Protein AF-0000000080179742 (afdb_homodimer)

Foldseek 3Di:
DQQDPVQKDWDAQVVFADDDPADWDKDAFKKFWAAPVGTGIDGNVPRTLIGNDPVVSQVCCCVRPVRTDIDTDGMTTHHDDD/DQQDPVQKDWDAQVVFADDDPADWDKDAFKKFWAAPVGTGIDGNVPRTLIGNDPVVSQVCCCVRPVRTDIDTDGMTTHHDDD

Solvent-accessible surface area (backbone atoms only — not comparable to full-atom values): 9172 Å² total; per-residue (Å²): 131,86,82,56,74,88,40,52,46,75,42,55,47,81,76,23,59,52,88,58,71,43,47,24,39,30,43,56,53,25,23,28,38,26,46,96,84,54,23,37,40,22,43,73,81,74,40,67,46,57,26,72,46,60,69,61,30,47,55,48,32,54,70,74,38,63,89,43,46,74,42,79,40,69,52,38,47,40,74,56,78,130,129,86,83,56,74,90,41,52,46,77,42,55,49,82,74,23,59,53,87,57,69,43,46,25,40,30,42,56,52,26,22,28,39,26,44,93,85,55,22,35,43,22,42,74,80,74,40,69,45,57,27,71,45,61,68,62,30,47,54,48,32,55,71,76,37,63,90,42,46,75,43,78,41,68,53,37,47,42,75,58,78,132

Nearest PDB structures (foldseek):
  8bsv-assembly1_A  TM=2.384E-01  e=4.965E+00  Aspergillus nidulans FGSC A4
  8rdb-assembly1_A  TM=2.314E-01  e=4.965E+00  Aspergillus nidulans FGSC A4
  8bba-assembly1_A  TM=2.382E-01  e=5.584E+00  Aspergillus nidulans FGSC A4
  8p47-assembly1_A  TM=2.303E-01  e=7.945E+00  Aspergillus nidulans FGSC A4
  8bsv-assembly1_A  TM=2.385E-01  e=4.965E+00  Aspergillus nidulans FGSC A4

Sequence (164 aa):
MSFRADQVTRY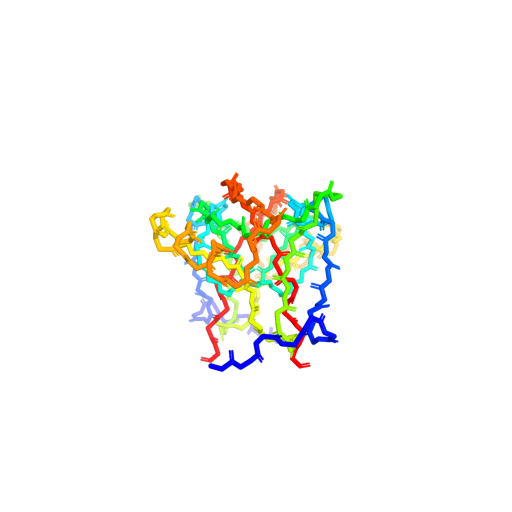KIDDLVKPKNGLFQIYIDHYWVVDNENNVLKYLDRTWQCNSNKELARRFQEKVYPEYSIKKIPIIYAEWKNMSFRADQVTRYKIDDLVKPKNGLFQIYIDHYWVVDNENNVLKYLDRTWQCNSNKELARRFQEKVYPEYSIKKIPIIYAEWKN

pLDDT: mean 93.51, std 10.11, range [47.97, 98.88]

Structure (mmCIF, N/CA/C/O backbone):
data_AF-0000000080179742-model_v1
#
loop_
_entity.id
_entity.type
_entity.pdbx_description
1 polymer 'Uncharacterized protein'
#
loop_
_atom_site.group_PDB
_atom_site.id
_atom_site.type_symbol
_atom_site.label_atom_id
_atom_site.label_alt_id
_atom_site.label_comp_id
_atom_site.label_asym_id
_atom_site.label_entity_id
_atom_site.label_seq_id
_atom_site.pdbx_PDB_ins_code
_atom_site.Cartn_x
_atom_site.Cartn_y
_atom_site.Cartn_z
_atom_site.occupancy
_atom_site.B_iso_or_equiv
_atom_site.auth_seq_id
_atom_site.auth_comp_id
_atom_site.auth_asym_id
_atom_site.auth_atom_id
_atom_site.pdbx_PDB_model_num
ATOM 1 N N . MET A 1 1 ? 8.078 31.375 2.482 1 48.19 1 MET A N 1
ATOM 2 C CA . MET A 1 1 ? 6.922 31.156 1.623 1 48.19 1 MET A CA 1
ATOM 3 C C . MET A 1 1 ? 5.625 31.203 2.428 1 48.19 1 MET A C 1
ATOM 5 O O . MET A 1 1 ? 5.543 30.641 3.52 1 48.19 1 MET A O 1
ATOM 9 N N . SER A 1 2 ? 4.773 32.188 2.199 1 55.41 2 SER A N 1
ATOM 10 C CA . SER A 1 2 ? 3.545 32.406 2.957 1 55.41 2 SER A CA 1
ATOM 11 C C . SER A 1 2 ? 2.602 31.203 2.828 1 55.41 2 SER A C 1
ATOM 13 O O . SER A 1 2 ? 2.248 30.812 1.717 1 55.41 2 SER A O 1
ATOM 15 N N . PHE A 1 3 ? 2.588 30.25 3.764 1 62.88 3 PHE A N 1
ATOM 16 C CA . PHE A 1 3 ? 1.639 29.141 3.842 1 62.88 3 PHE A CA 1
ATOM 17 C C . PHE A 1 3 ? 0.214 29.641 3.627 1 62.88 3 PHE A C 1
ATOM 19 O O . PHE A 1 3 ? -0.227 30.578 4.289 1 62.88 3 PHE A O 1
ATOM 26 N N . ARG A 1 4 ? -0.302 29.328 2.463 1 71.19 4 ARG A N 1
ATOM 27 C CA . ARG A 1 4 ? -1.692 29.688 2.191 1 71.19 4 ARG A CA 1
ATOM 28 C C . ARG A 1 4 ? -2.635 28.562 2.605 1 71.19 4 ARG A C 1
ATOM 30 O O . ARG A 1 4 ? -2.604 27.469 2.027 1 71.19 4 ARG A O 1
ATOM 37 N N . ALA A 1 5 ? -3.342 28.812 3.617 1 72 5 ALA A N 1
ATOM 38 C CA . ALA A 1 5 ? -4.266 27.844 4.191 1 72 5 ALA A CA 1
ATOM 39 C C . ALA A 1 5 ? -5.238 27.312 3.139 1 72 5 ALA A C 1
ATOM 41 O O . ALA A 1 5 ? -5.746 26.203 3.252 1 72 5 ALA A O 1
ATOM 42 N N . ASP A 1 6 ? -5.438 28.188 2.117 1 81.19 6 ASP A N 1
ATOM 43 C CA . ASP A 1 6 ? -6.449 27.812 1.133 1 81.19 6 ASP A CA 1
ATOM 44 C C . ASP A 1 6 ? -5.914 26.766 0.172 1 81.19 6 ASP A C 1
ATOM 46 O O . ASP A 1 6 ? -6.664 26.203 -0.633 1 81.19 6 ASP A O 1
ATOM 50 N N . GLN A 1 7 ? -4.691 26.422 0.366 1 90.62 7 GLN A N 1
ATOM 51 C CA . GLN A 1 7 ? -4.086 25.453 -0.542 1 90.62 7 GLN A CA 1
ATOM 52 C C . GLN A 1 7 ? -3.844 24.125 0.157 1 90.62 7 GLN A C 1
ATOM 54 O O . GLN A 1 7 ? -3.074 23.297 -0.33 1 90.62 7 GLN A O 1
ATOM 59 N N . VAL A 1 8 ? -4.562 23.969 1.304 1 93.69 8 VAL A N 1
ATOM 60 C CA . VAL A 1 8 ? -4.391 22.75 2.076 1 93.69 8 VAL A CA 1
ATOM 61 C C . VAL A 1 8 ? -5.648 21.875 1.961 1 93.69 8 VAL A C 1
ATOM 63 O O . VAL A 1 8 ? -6.762 22.359 2.17 1 93.69 8 VAL A O 1
ATOM 66 N N . THR A 1 9 ? -5.488 20.656 1.519 1 95.31 9 THR A N 1
ATOM 67 C CA . THR A 1 9 ? -6.559 19.672 1.542 1 95.31 9 THR A CA 1
ATOM 68 C C . THR A 1 9 ? -6.465 18.797 2.791 1 95.31 9 THR A C 1
ATOM 70 O O . THR A 1 9 ? -5.363 18.484 3.252 1 95.31 9 THR A O 1
ATOM 73 N N . ARG A 1 10 ? -7.594 18.375 3.287 1 96.12 10 ARG A N 1
ATOM 74 C CA . ARG A 1 10 ? -7.672 17.609 4.523 1 96.12 10 ARG A CA 1
ATOM 75 C C . ARG A 1 10 ? -8.234 16.219 4.27 1 96.12 10 ARG A C 1
ATOM 77 O O . ARG A 1 10 ? -9.172 16.062 3.488 1 96.12 10 ARG A O 1
ATOM 84 N N . TYR A 1 11 ? -7.66 15.234 4.926 1 96.94 11 TYR A N 1
ATOM 85 C CA . TYR A 1 11 ? -8.102 13.844 4.809 1 96.94 11 TYR A CA 1
ATOM 86 C C . TYR A 1 11 ? -8.289 13.219 6.184 1 96.94 11 TYR A C 1
ATOM 88 O O . TYR A 1 11 ? -7.422 13.328 7.051 1 96.94 11 TYR A O 1
ATOM 96 N N . LYS A 1 12 ? -9.359 12.578 6.383 1 97.56 12 LYS A N 1
ATOM 97 C CA . LYS A 1 12 ? -9.57 11.844 7.625 1 97.56 12 LYS A CA 1
ATOM 98 C C . LYS A 1 12 ? -8.578 10.695 7.762 1 97.56 12 LYS A C 1
ATOM 100 O O . LYS A 1 12 ? -8.414 9.898 6.84 1 97.56 12 LYS A O 1
ATOM 105 N N . ILE A 1 13 ? -7.98 10.625 8.914 1 97.75 13 ILE A N 1
ATOM 106 C CA . ILE A 1 13 ? -7 9.578 9.164 1 97.75 13 ILE A CA 1
ATOM 107 C C . ILE A 1 13 ? -7.648 8.203 8.953 1 97.75 13 ILE A C 1
ATOM 109 O O . ILE A 1 13 ? -7.059 7.32 8.328 1 97.75 13 ILE A O 1
ATOM 113 N N . ASP A 1 14 ? -8.867 8.031 9.383 1 96.25 14 ASP A N 1
ATOM 114 C CA . ASP A 1 14 ? -9.547 6.746 9.336 1 96.25 14 ASP A CA 1
ATOM 115 C C . ASP A 1 14 ? -9.688 6.246 7.898 1 96.25 14 ASP A C 1
ATOM 117 O O . ASP A 1 14 ? -9.727 5.039 7.656 1 96.25 14 ASP A O 1
ATOM 121 N N . ASP A 1 15 ? -9.703 7.164 6.918 1 95.5 15 ASP A N 1
ATOM 122 C CA . ASP A 1 15 ? -9.867 6.805 5.512 1 95.5 15 ASP A CA 1
ATOM 123 C C . ASP A 1 15 ? -8.531 6.363 4.902 1 95.5 15 ASP A C 1
ATOM 125 O O . ASP A 1 15 ? -8.508 5.738 3.842 1 95.5 15 ASP A O 1
ATOM 129 N N . LEU A 1 16 ? -7.418 6.637 5.621 1 97.31 16 LEU A N 1
ATOM 130 C CA . LEU A 1 16 ? -6.109 6.477 5 1 97.31 16 LEU A CA 1
ATOM 131 C C . LEU A 1 16 ? -5.352 5.309 5.621 1 97.31 16 LEU A C 1
ATOM 133 O O . LEU A 1 16 ? -4.297 4.91 5.125 1 97.31 16 LEU A O 1
ATOM 137 N N . VAL A 1 17 ? -5.906 4.699 6.676 1 97.12 17 VAL A N 1
ATOM 138 C CA . VAL A 1 17 ? -5.137 3.678 7.375 1 97.12 17 VAL A CA 1
ATOM 139 C C . VAL A 1 17 ? -5.633 2.289 6.977 1 97.12 17 VAL A C 1
ATOM 141 O O . VAL A 1 17 ? -5.184 1.281 7.527 1 97.12 17 VAL A O 1
ATOM 144 N N . LYS A 1 18 ? -6.477 2.23 6.008 1 94.25 18 LYS A N 1
ATOM 145 C CA . LYS A 1 18 ? -6.996 0.959 5.508 1 94.25 18 LYS A CA 1
ATOM 146 C C . LYS A 1 18 ? -6.531 0.702 4.078 1 94.25 18 LYS A C 1
ATOM 148 O O . LYS A 1 18 ? -6.777 1.516 3.186 1 94.25 18 LYS A O 1
ATOM 153 N N . PRO A 1 19 ? -5.898 -0.417 3.949 1 94.69 19 PRO A N 1
ATOM 154 C CA . PRO A 1 19 ? -5.477 -0.714 2.578 1 94.69 19 PRO A CA 1
ATOM 155 C C . PRO A 1 19 ? -6.648 -1.038 1.656 1 94.69 19 PRO A C 1
ATOM 157 O O . PRO A 1 19 ? -7.68 -1.539 2.115 1 94.69 19 PRO A O 1
ATOM 160 N N . LYS A 1 20 ? -6.539 -0.654 0.393 1 95.44 20 LYS A N 1
ATOM 161 C CA . LYS A 1 20 ? -7.441 -1.017 -0.695 1 95.44 20 LYS A CA 1
ATOM 162 C C . LYS A 1 20 ? -6.664 -1.42 -1.944 1 95.44 20 LYS A C 1
ATOM 164 O O . LYS A 1 20 ? -5.461 -1.167 -2.041 1 95.44 20 LYS A O 1
ATOM 169 N N . ASN A 1 21 ? -7.438 -2.07 -2.793 1 96.75 21 ASN A N 1
ATOM 170 C CA . ASN A 1 21 ? -6.824 -2.346 -4.09 1 96.75 21 ASN A CA 1
ATOM 171 C C . ASN A 1 21 ? -6.453 -1.058 -4.816 1 96.75 21 ASN A C 1
ATOM 173 O O . ASN A 1 21 ? -7.234 -0.105 -4.84 1 96.75 21 ASN A O 1
ATOM 177 N N . GLY A 1 22 ? -5.25 -1.042 -5.277 1 95.88 22 GLY A N 1
ATOM 178 C CA . GLY A 1 22 ? -4.867 0.118 -6.066 1 95.88 22 GLY A CA 1
ATOM 179 C C . GLY A 1 22 ? -3.441 0.568 -5.816 1 95.88 22 GLY A C 1
ATOM 180 O O . GLY A 1 22 ? -2.672 -0.132 -5.156 1 95.88 22 GLY A O 1
ATOM 181 N N . LEU A 1 23 ? -3.072 1.672 -6.477 1 96.31 23 LEU A N 1
ATOM 182 C CA . LEU A 1 23 ? -1.734 2.246 -6.383 1 96.31 23 LEU A CA 1
ATOM 183 C C . LEU A 1 23 ? -1.664 3.279 -5.266 1 96.31 23 LEU A C 1
ATOM 185 O O . LEU A 1 23 ? -2.424 4.25 -5.262 1 96.31 23 LEU A O 1
ATOM 189 N N . PHE A 1 24 ? -0.688 3.021 -4.332 1 96.75 24 PHE A N 1
ATOM 190 C CA . PHE A 1 24 ? -0.603 3.881 -3.156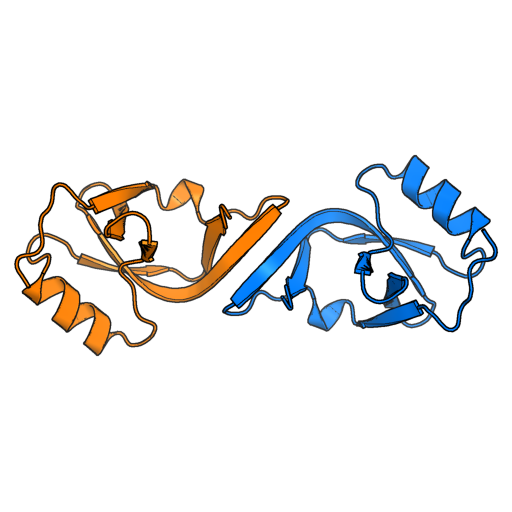 1 96.75 24 PHE A CA 1
ATOM 191 C C . PHE A 1 24 ? 0.846 4.238 -2.852 1 96.75 24 PHE A C 1
ATOM 193 O O . PHE A 1 24 ? 1.741 3.402 -2.994 1 96.75 24 PHE A O 1
ATOM 200 N N . GLN A 1 25 ? 1.042 5.457 -2.451 1 97 25 GLN A N 1
ATOM 201 C CA . GLN A 1 25 ? 2.229 5.824 -1.687 1 97 25 GLN A CA 1
ATOM 202 C C . GLN A 1 25 ? 2.057 5.484 -0.208 1 97 25 GLN A C 1
ATOM 204 O O . GLN A 1 25 ? 1.129 5.973 0.441 1 97 25 GLN A O 1
ATOM 209 N N . ILE A 1 26 ? 2.875 4.668 0.279 1 97.75 26 ILE A N 1
ATOM 210 C CA . ILE A 1 26 ? 2.77 4.23 1.666 1 97.75 26 ILE A CA 1
ATOM 211 C C . ILE A 1 26 ? 3.775 4.996 2.525 1 97.75 26 ILE A C 1
ATOM 213 O O . ILE A 1 26 ? 4.941 5.137 2.15 1 97.75 26 ILE A O 1
ATOM 217 N N . TYR A 1 27 ? 3.344 5.504 3.631 1 98.25 27 TYR A N 1
ATOM 218 C CA . TYR A 1 27 ? 4.152 6.137 4.664 1 98.25 27 TYR A CA 1
ATOM 219 C C . TYR A 1 27 ? 4.125 5.324 5.953 1 98.25 27 TYR A C 1
ATOM 221 O O . TYR A 1 27 ? 3.064 5.125 6.547 1 98.25 27 TYR A O 1
ATOM 229 N N . ILE A 1 28 ? 5.254 4.855 6.352 1 98.31 28 ILE A N 1
ATOM 230 C CA . ILE A 1 28 ? 5.363 4.074 7.578 1 98.31 28 ILE A CA 1
ATOM 231 C C . ILE A 1 28 ? 6.008 4.918 8.672 1 98.31 28 ILE A C 1
ATOM 233 O O . ILE A 1 28 ? 7.055 5.535 8.453 1 98.31 28 ILE A O 1
ATOM 237 N N . ASP A 1 29 ? 5.359 5.016 9.773 1 98.44 29 ASP A N 1
ATOM 238 C CA . ASP A 1 29 ? 5.883 5.625 10.992 1 98.44 29 ASP A CA 1
ATOM 239 C C . ASP A 1 29 ? 6.316 7.066 10.742 1 98.44 29 ASP A C 1
ATOM 241 O O . ASP A 1 29 ? 7.406 7.473 11.148 1 98.44 29 ASP A O 1
ATOM 245 N N . HIS A 1 30 ? 5.465 7.785 10.078 1 98.81 30 HIS A N 1
ATOM 246 C CA . HIS A 1 30 ? 5.691 9.219 9.898 1 98.81 30 HIS A CA 1
ATOM 247 C C . HIS A 1 30 ? 4.941 10.031 10.938 1 98.81 30 HIS A C 1
ATOM 249 O O . HIS A 1 30 ? 3.943 9.57 11.5 1 98.81 30 HIS A O 1
ATOM 255 N N . TYR A 1 31 ? 5.461 11.172 11.164 1 98.88 31 TYR A N 1
ATOM 256 C CA . TYR A 1 31 ? 4.816 12.195 11.984 1 98.88 31 TYR A CA 1
ATOM 257 C C . TYR A 1 31 ? 4.074 13.203 11.117 1 98.88 31 TYR A C 1
ATOM 259 O O . TYR A 1 31 ? 4.68 13.875 10.273 1 98.88 31 TYR A O 1
ATOM 267 N N . TRP A 1 32 ? 2.793 13.227 11.352 1 98.81 32 TRP A N 1
ATOM 268 C CA . TRP A 1 32 ? 1.901 14.008 10.5 1 98.81 32 TRP A CA 1
ATOM 269 C C . TRP A 1 32 ? 1.414 15.258 11.219 1 98.81 32 TRP A C 1
ATOM 271 O O . TRP A 1 32 ? 1.115 15.219 12.414 1 98.81 32 TRP A O 1
ATOM 281 N N . VAL A 1 33 ? 1.393 16.359 10.508 1 98.38 33 VAL A N 1
ATOM 282 C CA . VAL A 1 33 ? 0.611 17.484 11.016 1 98.38 33 VAL A CA 1
ATOM 283 C C . VAL A 1 33 ? -0.875 17.125 11 1 98.38 33 VAL A C 1
ATOM 285 O O . VAL A 1 33 ? -1.412 16.734 9.961 1 98.38 33 VAL A O 1
ATOM 288 N N . VAL A 1 34 ? -1.548 17.234 12.141 1 98.44 34 VAL A N 1
ATOM 289 C CA . VAL A 1 34 ? -2.955 16.875 12.297 1 98.44 34 VAL A CA 1
ATOM 290 C C . VAL A 1 34 ? -3.74 18.078 12.805 1 98.44 34 VAL A C 1
ATOM 292 O O . VAL A 1 34 ? -3.316 18.75 13.75 1 98.44 34 VAL A O 1
ATOM 295 N N . ASP A 1 35 ? -4.91 18.328 12.172 1 97.5 35 ASP A N 1
ATOM 296 C CA . ASP A 1 35 ? -5.707 19.469 12.617 1 97.5 35 ASP A CA 1
ATOM 297 C C . ASP A 1 35 ? -6.59 19.094 13.805 1 97.5 35 ASP A C 1
ATOM 299 O O . ASP A 1 35 ? -6.504 17.969 14.32 1 97.5 35 ASP A O 1
ATOM 303 N N . ASN A 1 36 ? -7.43 20 14.227 1 96.25 36 ASN A N 1
ATOM 304 C CA . ASN A 1 36 ? -8.227 19.828 15.438 1 96.25 36 ASN A CA 1
ATOM 305 C C . ASN A 1 36 ? -9.328 18.781 15.25 1 96.25 36 ASN A C 1
ATOM 307 O O . ASN A 1 36 ? -9.906 18.297 16.219 1 96.25 36 ASN A O 1
ATOM 311 N N . GLU A 1 37 ? -9.641 18.406 14.016 1 96.31 37 GLU A N 1
ATOM 312 C CA . GLU A 1 37 ? -10.664 17.406 13.711 1 96.31 37 GLU A CA 1
ATOM 313 C C . GLU A 1 37 ? -10.039 16.047 13.391 1 96.31 37 GLU A C 1
ATOM 315 O O . GLU A 1 37 ? -10.719 15.141 12.914 1 96.31 37 GLU A O 1
ATOM 320 N N . ASN A 1 38 ? -8.734 15.906 13.594 1 96.81 38 ASN A N 1
ATOM 321 C CA . ASN A 1 38 ? -7.996 14.664 13.391 1 96.81 38 ASN A CA 1
ATOM 322 C C . ASN A 1 38 ? -7.828 14.336 11.914 1 96.81 38 ASN A C 1
ATOM 324 O O . ASN A 1 38 ? -7.902 13.172 11.516 1 96.81 38 ASN A O 1
ATOM 328 N N . ASN A 1 39 ? -7.633 15.344 11.086 1 98.06 39 ASN A N 1
ATOM 329 C CA . ASN A 1 39 ? -7.277 15.195 9.68 1 98.06 39 ASN A CA 1
ATOM 330 C C . ASN A 1 39 ? -5.785 15.398 9.453 1 98.06 39 ASN A C 1
ATOM 332 O O . ASN A 1 39 ? -5.16 16.234 10.117 1 98.06 39 ASN A O 1
ATOM 336 N N . VAL A 1 40 ? -5.32 14.664 8.461 1 98.31 40 VAL A N 1
ATOM 337 C CA . VAL A 1 40 ? -3.982 14.977 7.973 1 98.31 40 VAL A CA 1
ATOM 338 C C . VAL A 1 40 ? -4.078 15.938 6.785 1 98.31 40 VAL A C 1
ATOM 340 O O . VAL A 1 40 ? -5.152 16.094 6.191 1 98.31 40 VAL A O 1
ATOM 343 N N . LEU A 1 41 ? -2.92 16.578 6.465 1 96.88 41 LEU A N 1
ATOM 344 C CA . LEU A 1 41 ? -2.947 17.688 5.535 1 96.88 41 LEU A CA 1
ATOM 345 C C . LEU A 1 41 ? -2.098 17.406 4.305 1 96.88 41 LEU A C 1
ATOM 347 O O . LEU A 1 41 ? -1.035 16.781 4.41 1 96.88 41 LEU A O 1
ATOM 351 N N . LYS A 1 42 ? -2.574 17.828 3.145 1 96.06 42 LYS A N 1
ATOM 352 C CA . LYS A 1 42 ? -1.839 17.844 1.883 1 96.06 42 LYS A CA 1
ATOM 353 C C . LYS A 1 42 ? -1.798 19.25 1.298 1 96.06 42 LYS A C 1
ATOM 355 O O . LYS A 1 42 ? -2.838 19.891 1.136 1 96.06 42 LYS A O 1
ATOM 360 N N . TYR A 1 43 ? -0.564 19.734 1.115 1 94.25 43 TYR A N 1
ATOM 361 C CA . TYR A 1 43 ? -0.393 21.078 0.579 1 94.25 43 TYR A CA 1
ATOM 362 C C . TYR A 1 43 ? -0.352 21.047 -0.944 1 94.25 43 TYR A C 1
ATOM 364 O O . TYR A 1 43 ? 0.362 20.234 -1.541 1 94.25 43 TYR A O 1
ATOM 372 N N . LEU A 1 44 ? -1.136 21.875 -1.633 1 89.88 44 LEU A N 1
ATOM 373 C CA . LEU A 1 44 ? -1.234 22.047 -3.08 1 89.88 44 LEU A CA 1
ATOM 374 C C . LEU A 1 44 ? -1.591 20.719 -3.756 1 89.88 44 LEU A C 1
ATOM 376 O O . LEU A 1 44 ? -1.241 20.5 -4.918 1 89.88 44 LEU A O 1
ATOM 380 N N . ASP A 1 45 ? -2.109 19.75 -3.021 1 84.94 45 ASP A N 1
ATOM 381 C CA . ASP A 1 45 ? -2.516 18.438 -3.492 1 84.94 45 ASP A CA 1
ATOM 382 C C . ASP A 1 45 ? -1.314 17.641 -3.994 1 84.94 45 ASP A C 1
ATOM 384 O O . ASP A 1 45 ? -1.444 16.812 -4.906 1 84.94 45 ASP A O 1
ATOM 388 N N . ARG A 1 46 ? -0.165 17.984 -3.398 1 87.81 46 ARG A N 1
ATOM 389 C CA . ARG A 1 46 ? 1.051 17.344 -3.891 1 87.81 46 ARG A CA 1
ATOM 390 C C . ARG A 1 46 ? 1.918 16.859 -2.736 1 87.81 46 ARG A C 1
ATOM 392 O O . ARG A 1 46 ? 2.521 15.781 -2.82 1 87.81 46 ARG A O 1
ATOM 399 N N . THR A 1 47 ? 1.806 17.672 -1.706 1 93.69 47 THR A N 1
ATOM 400 C CA . THR A 1 47 ? 2.795 17.391 -0.674 1 93.69 47 THR A CA 1
ATOM 401 C C . THR A 1 47 ? 2.115 17.062 0.651 1 93.69 47 THR A C 1
ATOM 403 O O . THR A 1 47 ? 1.497 17.922 1.271 1 93.69 47 THR A O 1
ATOM 406 N N . TRP A 1 48 ? 2.244 15.828 1.008 1 96.56 48 TRP A N 1
ATOM 407 C CA . TRP A 1 48 ? 1.793 15.453 2.344 1 96.56 48 TRP A CA 1
ATOM 408 C C . TRP A 1 48 ? 2.611 16.156 3.416 1 96.56 48 TRP A C 1
ATOM 410 O O . TRP A 1 48 ? 3.834 16.266 3.303 1 96.56 48 TRP A O 1
ATOM 420 N N . GLN A 1 49 ? 1.936 16.641 4.453 1 97.06 49 GLN A N 1
ATOM 421 C CA . GLN A 1 49 ? 2.6 17.359 5.531 1 97.06 49 GLN A CA 1
ATOM 422 C C . GLN A 1 49 ? 3.029 16.422 6.648 1 97.06 49 GLN A C 1
ATOM 424 O O . GLN A 1 49 ? 2.342 16.297 7.664 1 97.06 49 GLN A O 1
ATOM 429 N N . CYS A 1 50 ? 4.117 15.766 6.449 1 98.44 50 CYS A N 1
ATOM 430 C CA . CYS A 1 50 ? 4.652 14.781 7.387 1 98.44 50 CYS A CA 1
ATOM 431 C C . CYS A 1 50 ? 6.16 14.641 7.223 1 98.44 50 CYS A C 1
ATOM 433 O O . CYS A 1 50 ? 6.746 15.195 6.293 1 98.44 50 CYS A O 1
ATOM 435 N N . ASN A 1 51 ? 6.793 14.031 8.211 1 98.44 51 ASN A N 1
ATOM 436 C CA . ASN A 1 51 ? 8.211 13.688 8.219 1 98.44 51 ASN A CA 1
ATOM 437 C C . ASN A 1 51 ? 8.492 12.453 9.07 1 98.44 51 ASN A C 1
ATOM 439 O O . ASN A 1 51 ? 7.801 12.211 10.062 1 98.44 51 ASN A O 1
ATOM 443 N N . SER A 1 52 ? 9.484 11.734 8.617 1 98.06 52 SER A N 1
ATOM 444 C CA . SER A 1 52 ? 9.852 10.578 9.422 1 98.06 52 SER A CA 1
ATOM 445 C C . SER A 1 52 ? 10.602 10.992 10.68 1 98.06 52 SER A C 1
ATOM 447 O O . SER A 1 52 ? 10.688 10.227 11.641 1 98.06 52 SER A O 1
ATOM 449 N N . ASN A 1 53 ? 11.141 12.195 10.648 1 98.44 53 ASN A N 1
ATOM 450 C CA . ASN A 1 53 ? 11.844 12.758 11.797 1 98.44 53 ASN A CA 1
ATOM 451 C C . ASN A 1 53 ? 10.914 13.602 12.672 1 98.44 53 ASN A C 1
ATOM 453 O O . ASN A 1 53 ? 10.398 14.625 12.219 1 98.44 53 ASN A O 1
ATOM 457 N N . LYS A 1 54 ? 10.789 13.234 13.898 1 98.56 54 LYS A N 1
ATOM 458 C CA . LYS A 1 54 ? 9.844 13.883 14.812 1 98.56 54 LYS A CA 1
ATOM 459 C C . LYS A 1 54 ? 10.18 15.367 14.977 1 98.56 54 LYS A C 1
ATOM 461 O O . LYS A 1 54 ? 9.281 16.219 14.922 1 98.56 54 LYS A O 1
ATOM 466 N N . GLU A 1 55 ? 11.43 15.625 15.18 1 98.5 55 GLU A N 1
ATOM 467 C CA . GLU A 1 55 ? 11.836 17 15.461 1 98.5 55 GLU A CA 1
ATOM 468 C C . GLU A 1 55 ? 11.609 17.906 14.25 1 98.5 55 GLU A C 1
ATOM 470 O O . GLU A 1 55 ? 11.141 19.031 14.398 1 98.5 55 GLU A O 1
ATOM 475 N N . LEU A 1 56 ? 11.875 17.344 13.086 1 98.56 56 LEU A N 1
ATOM 476 C CA . LEU A 1 56 ? 11.641 18.109 11.875 1 98.56 56 LEU A CA 1
ATOM 477 C C . LEU A 1 56 ? 10.148 18.359 11.664 1 98.56 56 LEU A C 1
ATOM 479 O O . LEU A 1 56 ? 9.742 19.453 11.305 1 98.56 56 LEU A O 1
ATOM 483 N N . ALA A 1 57 ? 9.375 17.328 11.953 1 98.69 57 ALA A N 1
ATOM 484 C CA . ALA A 1 57 ? 7.93 17.5 11.844 1 98.69 57 ALA A CA 1
ATOM 485 C C . ALA A 1 57 ? 7.418 18.547 12.828 1 98.69 57 ALA A C 1
ATOM 487 O O . ALA A 1 57 ? 6.605 19.391 12.461 1 98.69 57 ALA A O 1
ATOM 488 N N . ARG A 1 58 ? 7.906 18.484 14.016 1 98.44 58 ARG A N 1
ATOM 489 C CA . ARG A 1 58 ? 7.473 19.391 15.062 1 98.44 58 ARG A CA 1
ATOM 490 C C . ARG A 1 58 ? 7.824 20.844 14.719 1 98.44 58 ARG A C 1
ATOM 492 O O . ARG A 1 58 ? 6.98 21.734 14.828 1 98.44 58 ARG A O 1
ATOM 499 N N . ARG A 1 59 ? 9.023 21.094 14.344 1 98.38 59 ARG A N 1
ATOM 500 C CA . ARG A 1 59 ? 9.453 22.453 14 1 98.38 59 ARG A CA 1
ATOM 501 C C . ARG A 1 59 ? 8.633 23.016 12.844 1 98.38 59 ARG A C 1
ATOM 503 O O . ARG A 1 59 ? 8.242 24.188 12.867 1 98.38 59 ARG A O 1
ATOM 510 N N . PHE A 1 60 ? 8.469 22.172 11.867 1 97.56 60 PHE A N 1
ATOM 511 C CA . PHE A 1 60 ? 7.664 22.562 10.719 1 97.56 60 PHE A CA 1
ATOM 512 C C . PHE A 1 60 ? 6.242 22.922 11.148 1 97.56 60 PHE A C 1
ATOM 514 O O . PHE A 1 60 ? 5.73 23.984 10.805 1 97.56 60 PHE A O 1
ATOM 521 N N . GLN A 1 61 ? 5.609 22 11.914 1 97.5 61 GLN A N 1
ATOM 522 C CA . GLN A 1 61 ? 4.254 22.219 12.406 1 97.5 61 GLN A CA 1
ATOM 523 C C . GLN A 1 61 ? 4.156 23.516 13.195 1 97.5 61 GLN A C 1
ATOM 525 O O . GLN A 1 61 ? 3.254 24.328 12.961 1 97.5 61 GLN A O 1
ATOM 530 N N . GLU A 1 62 ? 5.082 23.828 14.086 1 97.56 62 GLU A N 1
ATOM 531 C CA . GLU A 1 62 ? 5.051 25.016 14.922 1 97.56 62 GLU A CA 1
ATOM 532 C C . GLU A 1 62 ? 5.164 26.281 14.078 1 97.56 62 GLU A C 1
ATOM 534 O O . GLU A 1 62 ? 4.523 27.297 14.375 1 97.56 62 GLU A O 1
ATOM 539 N N . LYS A 1 63 ? 5.91 26.156 13.047 1 96 63 LYS A N 1
ATOM 540 C CA . LYS A 1 63 ? 6.172 27.312 12.203 1 96 63 LYS A CA 1
ATOM 541 C C . LYS A 1 63 ? 5.016 27.562 11.234 1 96 63 LYS A C 1
ATOM 543 O O . LYS A 1 63 ? 4.609 28.703 11.023 1 96 63 LYS A O 1
ATOM 548 N N . VAL A 1 64 ? 4.508 26.531 10.703 1 94.75 64 VAL A N 1
ATOM 549 C CA . VAL A 1 64 ? 3.592 26.672 9.578 1 94.75 64 VAL A CA 1
ATOM 550 C C . VAL A 1 64 ? 2.15 26.531 10.062 1 94.75 64 VAL A C 1
ATOM 552 O O . VAL A 1 64 ? 1.253 27.219 9.578 1 94.75 64 VAL A O 1
ATOM 555 N N . TYR A 1 65 ? 1.934 25.578 11.055 1 95 65 TYR A N 1
ATOM 556 C CA . TYR A 1 65 ? 0.609 25.281 11.586 1 95 65 TYR A CA 1
ATOM 557 C C . TYR A 1 65 ? 0.606 25.344 13.109 1 95 65 TYR A C 1
ATOM 5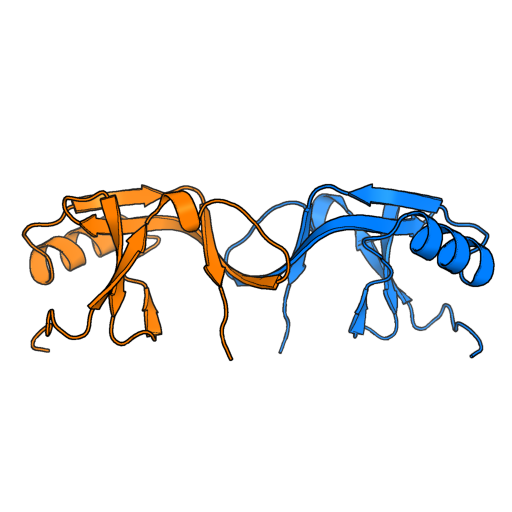59 O O . TYR A 1 65 ? 0.295 24.359 13.773 1 95 65 TYR A O 1
ATOM 567 N N . PRO A 1 66 ? 0.776 26.516 13.609 1 95.31 66 PRO A N 1
ATOM 568 C CA . PRO A 1 66 ? 0.965 26.609 15.062 1 95.31 66 PRO A CA 1
ATOM 569 C C . PRO A 1 66 ? -0.252 26.141 15.852 1 95.31 66 PRO A C 1
ATOM 571 O O . PRO A 1 66 ? -0.124 25.734 17 1 95.31 66 PRO A O 1
ATOM 574 N N . GLU A 1 67 ? -1.424 26.062 15.273 1 95.12 67 GLU A N 1
ATOM 575 C CA . GLU A 1 67 ? -2.646 25.688 15.977 1 95.12 67 GLU A CA 1
ATOM 576 C C . GLU A 1 67 ? -2.887 24.188 15.898 1 95.12 67 GLU A C 1
ATOM 578 O O . GLU A 1 67 ? -3.818 23.656 16.516 1 95.12 67 GLU A O 1
ATOM 583 N N . TYR A 1 68 ? -2.047 23.531 15.156 1 96.94 68 TYR A N 1
ATOM 584 C CA . TYR A 1 68 ? -2.23 22.094 14.953 1 96.94 68 TYR A CA 1
ATOM 585 C C . TYR A 1 68 ? -1.209 21.297 15.758 1 96.94 68 TYR A C 1
ATOM 587 O O . TYR A 1 68 ? -0.428 21.875 16.531 1 96.94 68 TYR A O 1
ATOM 595 N N . SER A 1 69 ? -1.292 19.969 15.68 1 98.06 69 SER A N 1
ATOM 596 C CA . SER A 1 69 ? -0.397 19.078 16.422 1 98.06 69 SER A CA 1
ATOM 597 C C . SER A 1 69 ? 0.291 18.094 15.484 1 98.06 69 SER A C 1
ATOM 599 O O . SER A 1 69 ? 0.02 18.062 14.281 1 98.06 69 SER A O 1
ATOM 601 N N . ILE A 1 70 ? 1.264 17.312 16.031 1 98.5 70 ILE A N 1
ATOM 602 C CA . ILE A 1 70 ? 1.872 16.203 15.297 1 98.5 70 ILE A CA 1
ATOM 603 C C . ILE A 1 70 ? 1.419 14.875 15.898 1 98.5 70 ILE A C 1
ATOM 605 O O . ILE A 1 70 ? 1.255 14.758 17.109 1 98.5 70 ILE A O 1
ATOM 609 N N . LYS A 1 71 ? 1.22 13.938 15.086 1 98.69 71 LYS A N 1
ATOM 610 C CA . LYS A 1 71 ? 0.833 12.586 15.477 1 98.69 71 LYS A CA 1
ATOM 611 C C . LYS A 1 71 ? 1.615 11.539 14.688 1 98.69 71 LYS A C 1
ATOM 613 O O . LYS A 1 71 ? 1.755 11.656 13.469 1 98.69 71 LYS A O 1
ATOM 618 N N . LYS A 1 72 ? 2.221 10.672 15.414 1 98.75 72 LYS A N 1
ATOM 619 C CA . LYS A 1 72 ? 2.791 9.523 14.727 1 98.75 72 LYS A CA 1
ATOM 620 C C . LYS A 1 72 ? 1.699 8.57 14.25 1 98.75 72 LYS A C 1
ATOM 622 O O . LYS A 1 72 ? 0.865 8.125 15.039 1 98.75 72 LYS A O 1
ATOM 627 N N . ILE A 1 73 ? 1.642 8.32 13.016 1 98.5 73 ILE A N 1
ATOM 628 C CA . ILE A 1 73 ? 0.701 7.355 12.461 1 98.5 73 ILE A CA 1
ATOM 629 C C . ILE A 1 73 ? 1.466 6.18 11.859 1 98.5 73 ILE A C 1
ATOM 631 O O . ILE A 1 73 ? 2.32 6.363 10.992 1 98.5 73 ILE A O 1
ATOM 635 N N . PRO A 1 74 ? 1.215 4.996 12.328 1 98.25 74 PRO A N 1
ATOM 636 C CA . PRO A 1 74 ? 2.021 3.83 11.969 1 98.25 74 PRO A CA 1
ATOM 637 C C . PRO A 1 74 ? 2.037 3.566 10.461 1 98.25 74 PRO A C 1
ATOM 639 O O . PRO A 1 74 ? 3.051 3.123 9.922 1 98.25 74 PRO A O 1
ATOM 642 N N . ILE A 1 75 ? 0.896 3.814 9.844 1 98.5 75 ILE A N 1
ATOM 643 C CA . ILE A 1 75 ? 0.84 3.562 8.406 1 98.5 75 ILE A CA 1
ATOM 644 C C . ILE A 1 75 ? -0.221 4.457 7.766 1 98.5 75 ILE A C 1
ATOM 646 O O . ILE A 1 75 ? -1.305 4.641 8.328 1 98.5 75 ILE A O 1
ATOM 650 N N . ILE A 1 76 ? 0.107 5.102 6.668 1 98.62 76 ILE A N 1
ATOM 651 C CA . ILE A 1 76 ? -0.839 5.82 5.816 1 98.62 76 ILE A CA 1
ATOM 652 C C . ILE A 1 76 ? -0.763 5.285 4.391 1 98.62 76 ILE A C 1
ATOM 654 O O . ILE A 1 76 ? 0.329 5.102 3.848 1 98.62 76 ILE A O 1
ATOM 658 N N . TYR A 1 77 ? -1.926 4.961 3.824 1 97.94 77 TYR A N 1
ATOM 659 C CA . TYR A 1 77 ? -2.078 4.641 2.408 1 97.94 77 TYR A CA 1
ATOM 660 C C . TYR A 1 77 ? -2.58 5.844 1.625 1 97.94 77 TYR A C 1
ATOM 662 O O . TYR A 1 77 ? -3.777 6.141 1.632 1 97.94 77 TYR A O 1
ATOM 670 N N . ALA A 1 78 ? -1.653 6.5 0.937 1 96.5 78 ALA A N 1
ATOM 671 C CA . ALA A 1 78 ? -2.018 7.66 0.128 1 96.5 78 ALA A CA 1
ATOM 672 C C . ALA A 1 78 ? -2.238 7.266 -1.329 1 96.5 78 ALA A C 1
ATOM 674 O O . ALA A 1 78 ? -1.283 6.961 -2.049 1 96.5 78 ALA A O 1
ATOM 675 N N . GLU A 1 79 ? -3.516 7.316 -1.735 1 92.94 79 GLU A N 1
ATOM 676 C CA . GLU A 1 79 ? -3.814 6.922 -3.109 1 92.94 79 GLU A CA 1
ATOM 677 C C . GLU A 1 79 ? -2.998 7.738 -4.105 1 92.94 79 GLU A C 1
ATOM 679 O O . GLU A 1 79 ? -2.9 8.961 -3.984 1 92.94 79 GLU A O 1
ATOM 684 N N . TRP A 1 80 ? -2.354 6.965 -4.988 1 88.25 80 TRP A N 1
ATOM 685 C CA . TRP A 1 80 ? -1.568 7.617 -6.031 1 88.25 80 TRP A CA 1
ATOM 686 C C . TRP A 1 80 ? -2.43 7.914 -7.254 1 88.25 80 TRP A C 1
ATOM 688 O O . TRP A 1 80 ? -3.002 7.004 -7.855 1 88.25 80 TRP A O 1
ATOM 698 N N . LYS A 1 81 ? -2.795 9.18 -7.418 1 75 81 LYS A N 1
ATOM 699 C CA . LYS A 1 81 ? -3.574 9.594 -8.578 1 75 81 LYS A CA 1
ATOM 700 C C . LYS A 1 81 ? -2.676 10.188 -9.664 1 75 81 LYS A C 1
ATOM 702 O O . LYS A 1 81 ? -1.888 11.094 -9.391 1 75 81 LYS A O 1
ATOM 707 N N . ASN A 1 82 ? -2.131 9.352 -10.688 1 56.72 82 ASN A N 1
ATOM 708 C CA . ASN A 1 82 ? -1.354 9.93 -11.781 1 56.72 82 ASN A CA 1
ATOM 709 C C . ASN A 1 82 ? -2.18 10.922 -12.594 1 56.72 82 ASN A C 1
ATOM 711 O O . ASN A 1 82 ? -3.398 10.773 -12.703 1 56.72 82 ASN A O 1
ATOM 715 N N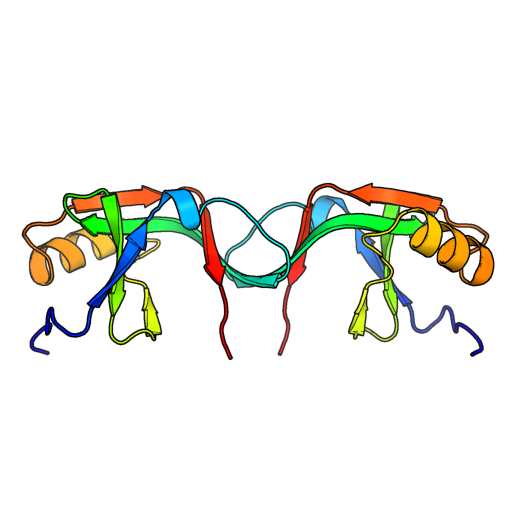 . MET B 1 1 ? -1.693 -19.125 -26.016 1 47.97 1 MET B N 1
ATOM 716 C CA . MET B 1 1 ? -0.408 -18.469 -25.797 1 47.97 1 MET B CA 1
ATOM 717 C C . MET B 1 1 ? 0.535 -19.375 -25 1 47.97 1 MET B C 1
ATOM 719 O O . MET B 1 1 ? 0.131 -19.969 -24 1 47.97 1 MET B O 1
ATOM 723 N N . SER B 1 2 ? 1.618 -19.844 -25.594 1 55.66 2 SER B N 1
ATOM 724 C CA . SER B 1 2 ? 2.549 -20.781 -24.953 1 55.66 2 SER B CA 1
ATOM 725 C C . SER B 1 2 ? 3.211 -20.156 -23.734 1 55.66 2 SER B C 1
ATOM 727 O O . SER B 1 2 ? 3.834 -19.094 -23.844 1 55.66 2 SER B O 1
ATOM 729 N N . PHE B 1 3 ? 2.697 -20.344 -22.516 1 64.12 3 PHE B N 1
ATOM 730 C CA . PHE B 1 3 ? 3.309 -19.938 -21.25 1 64.12 3 PHE B CA 1
ATOM 731 C C . PHE B 1 3 ? 4.773 -20.359 -21.203 1 64.12 3 PHE B C 1
ATOM 733 O O . PHE B 1 3 ? 5.094 -21.531 -21.422 1 64.12 3 PHE B O 1
ATOM 740 N N . ARG B 1 4 ? 5.641 -19.359 -21.344 1 71.12 4 ARG B N 1
ATOM 741 C CA . ARG B 1 4 ? 7.066 -19.656 -21.234 1 71.12 4 ARG B CA 1
ATOM 742 C C . ARG B 1 4 ? 7.543 -19.484 -19.781 1 71.12 4 ARG B C 1
ATOM 744 O O . ARG B 1 4 ? 7.516 -18.391 -19.234 1 71.12 4 ARG B O 1
ATOM 751 N N . ALA B 1 5 ? 7.848 -20.562 -19.203 1 73.31 5 ALA B N 1
ATOM 752 C CA . ALA B 1 5 ? 8.273 -20.609 -17.812 1 73.31 5 ALA B CA 1
ATOM 753 C C . ALA B 1 5 ? 9.453 -19.672 -17.562 1 73.31 5 ALA B C 1
ATOM 755 O O . ALA B 1 5 ? 9.648 -19.188 -16.453 1 73.31 5 ALA B O 1
ATOM 756 N N . ASP B 1 6 ? 10.211 -19.422 -18.688 1 82 6 ASP B N 1
ATOM 757 C CA . ASP B 1 6 ? 11.422 -18.641 -18.516 1 82 6 ASP B CA 1
ATOM 758 C C . ASP B 1 6 ? 11.094 -17.156 -18.375 1 82 6 ASP B C 1
ATOM 760 O O . ASP B 1 6 ? 11.977 -16.344 -18.062 1 82 6 ASP B O 1
ATOM 764 N N . GLN B 1 7 ? 9.836 -16.844 -18.469 1 91.06 7 GLN B N 1
ATOM 765 C CA . GLN B 1 7 ? 9.43 -15.445 -18.406 1 91.06 7 GLN B CA 1
ATOM 766 C C . GLN B 1 7 ? 8.695 -15.148 -17.109 1 91.06 7 GLN B C 1
ATOM 768 O O . GLN B 1 7 ? 8.039 -14.109 -16.984 1 91.06 7 GLN B O 1
ATOM 773 N N . VAL B 1 8 ? 8.867 -16.094 -16.156 1 93.75 8 VAL B N 1
ATOM 774 C CA . VAL B 1 8 ? 8.18 -15.938 -14.875 1 93.75 8 VAL B CA 1
ATOM 775 C C . VAL B 1 8 ? 9.195 -15.594 -13.789 1 93.75 8 VAL B C 1
ATOM 777 O O . VAL B 1 8 ? 10.219 -16.266 -13.648 1 93.75 8 VAL B O 1
ATOM 780 N N . THR B 1 9 ? 8.984 -14.484 -13.117 1 95.38 9 THR B N 1
ATOM 781 C CA . THR B 1 9 ? 9.758 -14.141 -11.93 1 95.38 9 THR B CA 1
ATOM 782 C C . THR B 1 9 ? 9.023 -14.57 -10.664 1 95.38 9 THR B C 1
ATOM 784 O O . THR B 1 9 ? 7.797 -14.531 -10.602 1 95.38 9 THR B O 1
ATOM 787 N N . ARG B 1 10 ? 9.781 -14.93 -9.656 1 96.19 10 ARG B N 1
ATOM 788 C CA . ARG B 1 10 ? 9.234 -15.453 -8.406 1 96.19 10 ARG B CA 1
ATOM 789 C C . ARG B 1 10 ? 9.578 -14.531 -7.242 1 96.19 10 ARG B C 1
ATOM 791 O O . ARG B 1 10 ? 10.695 -14.008 -7.156 1 96.19 10 ARG B O 1
ATOM 798 N N . TYR B 1 11 ? 8.609 -14.352 -6.355 1 97 11 TYR B N 1
ATOM 799 C CA . TYR B 1 11 ? 8.789 -13.523 -5.164 1 97 11 TYR B CA 1
ATOM 800 C C . TYR B 1 11 ? 8.32 -14.258 -3.916 1 97 11 TYR B C 1
ATOM 802 O O . TYR B 1 11 ? 7.227 -14.828 -3.896 1 97 11 TYR B O 1
ATOM 810 N N . LYS B 1 12 ? 9.094 -14.258 -2.918 1 97.62 12 LYS B N 1
ATOM 811 C CA . LYS B 1 12 ? 8.68 -14.836 -1.643 1 97.62 12 LYS B CA 1
ATOM 812 C C . LYS B 1 12 ? 7.504 -14.062 -1.047 1 97.62 12 LYS B C 1
ATOM 814 O O . LYS B 1 12 ? 7.551 -12.836 -0.936 1 97.62 12 LYS B O 1
ATOM 819 N N . ILE B 1 13 ? 6.504 -14.812 -0.643 1 97.88 13 ILE B N 1
ATOM 820 C CA . ILE B 1 13 ? 5.32 -14.18 -0.068 1 97.88 13 ILE B CA 1
ATOM 821 C C . ILE B 1 13 ? 5.715 -13.336 1.142 1 97.88 13 ILE B C 1
ATOM 823 O O . ILE B 1 13 ? 5.242 -12.211 1.3 1 97.88 13 ILE B O 1
ATOM 827 N N . ASP B 1 14 ? 6.625 -13.812 1.936 1 96.44 14 ASP B N 1
ATOM 828 C CA . ASP B 1 14 ? 7.008 -13.148 3.178 1 96.44 14 ASP B CA 1
ATOM 829 C C . ASP B 1 14 ? 7.578 -11.758 2.906 1 96.44 14 ASP B C 1
ATOM 831 O O . ASP B 1 14 ? 7.469 -10.859 3.742 1 96.44 14 ASP B O 1
ATOM 835 N N . ASP B 1 15 ? 8.148 -11.523 1.709 1 95.62 15 ASP B N 1
ATOM 836 C CA . ASP B 1 15 ? 8.758 -10.25 1.349 1 95.62 15 ASP B CA 1
ATOM 837 C C . ASP B 1 15 ? 7.699 -9.242 0.888 1 95.62 15 ASP B C 1
ATOM 839 O O . ASP B 1 15 ? 7.957 -8.039 0.829 1 95.62 15 ASP B O 1
ATOM 843 N N . LEU B 1 16 ? 6.453 -9.742 0.623 1 97.38 16 LEU B N 1
ATOM 844 C CA . LEU B 1 16 ? 5.469 -8.898 -0.052 1 97.38 16 LEU B CA 1
ATOM 845 C C . LEU B 1 16 ? 4.32 -8.547 0.888 1 97.38 16 LEU B C 1
ATOM 847 O O . LEU B 1 16 ? 3.475 -7.715 0.553 1 97.38 16 LEU B O 1
ATOM 851 N N . VAL B 1 17 ? 4.305 -9.109 2.096 1 97.25 17 VAL B N 1
ATOM 852 C CA . VAL B 1 17 ? 3.139 -8.906 2.949 1 97.25 17 VAL B CA 1
ATOM 853 C C . VAL B 1 17 ? 3.457 -7.871 4.023 1 97.25 17 VAL B C 1
ATOM 855 O O . VAL B 1 17 ? 2.639 -7.613 4.906 1 97.25 17 VAL B O 1
ATOM 858 N N . LYS B 1 18 ? 4.57 -7.246 3.914 1 94.31 18 LYS B N 1
ATOM 859 C CA . LYS B 1 18 ? 4.965 -6.199 4.852 1 94.31 18 LYS B CA 1
ATOM 860 C C . LYS B 1 18 ? 5.051 -4.844 4.152 1 94.31 18 LYS B C 1
ATOM 862 O O . LYS B 1 18 ? 5.77 -4.695 3.164 1 94.31 18 LYS B O 1
ATOM 867 N N . PRO B 1 19 ? 4.324 -3.938 4.715 1 94.62 19 PRO B N 1
ATOM 868 C CA . PRO B 1 19 ? 4.41 -2.615 4.094 1 94.62 19 PRO B CA 1
ATOM 869 C C . PRO B 1 19 ? 5.758 -1.938 4.332 1 94.62 19 PRO B C 1
ATOM 871 O O . PRO B 1 19 ? 6.414 -2.197 5.344 1 94.62 19 PRO B O 1
ATOM 874 N N . LYS B 1 20 ? 6.215 -1.161 3.373 1 95.31 20 LYS B N 1
ATOM 875 C CA . LYS B 1 20 ? 7.371 -0.273 3.453 1 95.31 20 LYS B CA 1
ATOM 876 C C . LYS B 1 20 ? 7.062 1.091 2.844 1 95.31 20 LYS B C 1
ATOM 878 O O . LYS B 1 20 ? 6.059 1.25 2.145 1 95.31 20 LYS B O 1
ATOM 883 N N . ASN B 1 21 ? 7.945 1.994 3.215 1 96.69 21 ASN B N 1
ATOM 884 C CA . ASN B 1 21 ? 7.828 3.287 2.549 1 96.69 21 ASN B CA 1
ATOM 885 C C . ASN B 1 21 ? 8.023 3.16 1.041 1 96.69 21 ASN B C 1
ATOM 887 O O . ASN B 1 21 ? 8.938 2.467 0.586 1 96.69 21 ASN B O 1
ATOM 891 N N . GLY B 1 22 ? 7.125 3.748 0.343 1 95.69 22 GLY B N 1
ATOM 892 C CA . GLY B 1 22 ? 7.312 3.742 -1.1 1 95.69 22 GLY B CA 1
ATOM 893 C C . GLY B 1 22 ? 6.02 3.57 -1.868 1 95.69 22 GLY B C 1
ATOM 894 O O . GLY B 1 22 ? 4.934 3.633 -1.288 1 95.69 22 GLY B O 1
ATOM 895 N N . LEU B 1 23 ? 6.137 3.508 -3.199 1 96.31 23 LEU B N 1
ATOM 896 C CA . LEU B 1 23 ? 5.004 3.361 -4.109 1 96.31 23 LEU B CA 1
ATOM 897 C C . LEU B 1 23 ? 4.715 1.889 -4.379 1 96.31 23 LEU B C 1
ATOM 899 O O . LEU B 1 23 ? 5.59 1.155 -4.848 1 96.31 23 LEU B O 1
ATOM 903 N N . PHE B 1 24 ? 3.432 1.504 -4.082 1 96.81 24 PHE B N 1
ATOM 904 C CA . PHE B 1 24 ? 3.076 0.094 -4.195 1 96.81 24 PHE B CA 1
ATOM 905 C C . PHE B 1 24 ? 1.721 -0.07 -4.875 1 96.81 24 PHE B C 1
ATOM 907 O O . PHE B 1 24 ? 0.806 0.724 -4.645 1 96.81 24 PHE B O 1
ATOM 914 N N . GLN B 1 25 ? 1.646 -1.072 -5.695 1 97.06 25 GLN B N 1
ATOM 915 C CA . GLN B 1 25 ? 0.356 -1.653 -6.051 1 97.06 25 GLN B CA 1
ATOM 916 C C . GLN B 1 25 ? -0.117 -2.637 -4.988 1 97.06 25 GLN B C 1
ATOM 918 O O . GLN B 1 25 ? 0.568 -3.619 -4.695 1 97.06 25 GLN B O 1
ATOM 923 N N . ILE B 1 26 ? -1.203 -2.361 -4.418 1 97.81 26 ILE B N 1
ATOM 924 C CA . ILE B 1 26 ? -1.717 -3.197 -3.338 1 97.81 26 ILE B CA 1
ATOM 925 C C . ILE B 1 26 ? -2.811 -4.117 -3.875 1 97.81 26 ILE B C 1
ATOM 927 O O . ILE B 1 26 ? -3.693 -3.678 -4.613 1 97.81 26 ILE B O 1
ATOM 931 N N . TYR B 1 27 ? -2.744 -5.363 -3.541 1 98.25 27 TYR B N 1
ATOM 932 C CA . TYR B 1 27 ? -3.75 -6.383 -3.822 1 98.25 27 TYR B CA 1
ATOM 933 C C . TYR B 1 27 ? -4.371 -6.902 -2.531 1 98.25 27 TYR B C 1
ATOM 935 O O . TYR B 1 27 ? -3.678 -7.457 -1.679 1 98.25 27 TYR B O 1
ATOM 943 N N . ILE B 1 28 ? -5.637 -6.711 -2.4 1 98.38 28 ILE B N 1
ATOM 944 C CA . ILE B 1 28 ? -6.355 -7.172 -1.218 1 98.38 28 ILE B CA 1
ATOM 945 C C . ILE B 1 28 ? -7.188 -8.406 -1.567 1 98.38 28 ILE B C 1
ATOM 947 O O . ILE B 1 28 ? -7.93 -8.398 -2.553 1 98.38 28 ILE B O 1
ATOM 951 N N . ASP B 1 29 ? -7.016 -9.445 -0.84 1 98.44 29 ASP B N 1
ATOM 952 C CA . ASP B 1 29 ? -7.828 -10.656 -0.898 1 98.44 29 ASP B CA 1
ATOM 953 C C . ASP B 1 29 ? -7.848 -11.234 -2.311 1 98.44 29 ASP B C 1
ATOM 955 O O . ASP B 1 29 ? -8.914 -11.562 -2.84 1 98.44 29 ASP B O 1
ATOM 959 N N . HIS B 1 30 ? -6.684 -11.336 -2.867 1 98.81 30 HIS B N 1
ATOM 960 C CA . HIS B 1 30 ? -6.543 -12 -4.156 1 98.81 30 HIS B CA 1
ATOM 961 C C . HIS B 1 30 ? -6.105 -13.453 -3.986 1 98.81 30 HIS B C 1
ATOM 963 O O . HIS B 1 30 ? -5.5 -13.805 -2.971 1 98.81 30 HIS B O 1
ATOM 969 N N . TYR B 1 31 ? -6.422 -14.211 -4.957 1 98.88 31 TYR B N 1
ATOM 970 C CA . TYR B 1 31 ? -5.949 -15.586 -5.102 1 98.88 31 TYR B CA 1
ATOM 971 C C . TYR B 1 31 ? -4.758 -15.656 -6.051 1 98.88 31 TYR B C 1
ATOM 973 O O . TYR B 1 31 ? -4.863 -15.289 -7.223 1 98.88 31 TYR B O 1
ATOM 981 N N . TRP B 1 32 ? -3.684 -16.109 -5.473 1 98.81 32 TRP B N 1
ATOM 982 C CA . TRP B 1 32 ? -2.404 -16.078 -6.176 1 98.81 32 TRP B CA 1
ATOM 983 C C . TRP B 1 32 ? -1.992 -17.484 -6.613 1 98.81 32 TRP B C 1
ATOM 985 O O . TRP B 1 32 ? -2.182 -18.438 -5.871 1 98.81 32 TRP B O 1
ATOM 995 N N . VAL B 1 33 ? -1.487 -17.578 -7.816 1 98.44 33 VAL B N 1
ATOM 996 C CA . VAL B 1 33 ? -0.755 -18.797 -8.148 1 98.44 33 VAL B CA 1
ATOM 997 C C . VAL B 1 33 ? 0.527 -18.875 -7.324 1 98.44 33 VAL B C 1
ATOM 999 O O . VAL B 1 33 ? 1.328 -17.938 -7.324 1 98.44 33 VAL B O 1
ATOM 1002 N N . VAL B 1 34 ? 0.729 -19.969 -6.578 1 98.5 34 VAL B N 1
ATOM 1003 C CA . VAL B 1 34 ? 1.873 -20.156 -5.691 1 98.5 34 VAL B CA 1
ATOM 1004 C C . VAL B 1 34 ? 2.623 -21.422 -6.086 1 98.5 34 VAL B C 1
ATOM 1006 O O . VAL B 1 34 ? 2.012 -22.469 -6.297 1 98.5 34 VAL B O 1
ATOM 1009 N N . ASP B 1 35 ? 3.984 -21.297 -6.152 1 97.5 35 ASP B N 1
ATOM 1010 C CA . ASP B 1 35 ? 4.754 -22.484 -6.516 1 97.5 35 ASP B CA 1
ATOM 1011 C C . ASP B 1 35 ? 5.039 -23.359 -5.297 1 97.5 35 ASP B C 1
ATOM 1013 O O . ASP B 1 35 ? 4.551 -23.078 -4.199 1 97.5 35 ASP B O 1
ATOM 1017 N N . ASN B 1 36 ? 5.809 -24.406 -5.48 1 96.31 36 ASN B N 1
ATOM 1018 C CA . ASN B 1 36 ? 6.039 -25.406 -4.445 1 96.31 36 ASN B CA 1
ATOM 1019 C C . ASN B 1 36 ? 6.914 -24.844 -3.322 1 96.31 36 ASN B C 1
ATOM 1021 O O . ASN B 1 36 ? 6.984 -25.438 -2.24 1 96.31 36 ASN B O 1
ATOM 1025 N N . GLU B 1 37 ? 7.586 -23.719 -3.518 1 96.31 37 GLU B N 1
ATOM 1026 C CA . GLU B 1 37 ? 8.438 -23.094 -2.514 1 96.31 37 GLU B CA 1
ATOM 1027 C C . GLU B 1 37 ? 7.742 -21.906 -1.852 1 96.31 37 GLU B C 1
ATOM 1029 O O . GLU B 1 37 ? 8.375 -21.125 -1.15 1 96.31 37 GLU B O 1
ATOM 1034 N N . ASN B 1 38 ? 6.438 -21.719 -2.127 1 96.94 38 ASN B N 1
ATOM 1035 C CA . ASN B 1 38 ? 5.609 -20.688 -1.529 1 96.94 38 ASN B CA 1
ATOM 1036 C C . ASN B 1 38 ? 5.953 -19.297 -2.09 1 96.94 38 ASN B C 1
ATOM 1038 O O . ASN B 1 38 ? 5.945 -18.312 -1.357 1 96.94 38 ASN B O 1
ATOM 1042 N N . ASN B 1 39 ? 6.289 -19.219 -3.359 1 98.12 39 ASN B N 1
ATOM 1043 C CA . ASN B 1 39 ? 6.469 -17.969 -4.09 1 98.12 39 ASN B CA 1
ATOM 1044 C C . ASN B 1 39 ? 5.234 -17.625 -4.918 1 98.12 39 ASN B C 1
ATOM 1046 O O . ASN B 1 39 ? 4.574 -18.516 -5.453 1 98.12 39 ASN B O 1
ATOM 1050 N N . VAL B 1 40 ? 5.047 -16.328 -5.02 1 98.38 40 VAL B N 1
ATOM 1051 C CA . VAL B 1 40 ? 4.082 -15.867 -6.012 1 98.38 40 VAL B CA 1
ATOM 1052 C C . VAL B 1 40 ? 4.801 -15.531 -7.316 1 98.38 40 VAL B C 1
ATOM 1054 O O . VAL B 1 40 ? 6.023 -15.375 -7.336 1 98.38 40 VAL B O 1
ATOM 1057 N N . LEU B 1 41 ? 3.984 -15.422 -8.406 1 96.88 41 LEU B N 1
ATOM 1058 C CA . LEU B 1 41 ? 4.578 -15.367 -9.734 1 96.88 41 LEU B CA 1
ATOM 1059 C C . LEU B 1 41 ? 4.219 -14.062 -10.438 1 96.88 41 LEU B C 1
ATOM 1061 O O . LEU B 1 41 ? 3.096 -13.57 -10.305 1 96.88 41 LEU B O 1
ATOM 1065 N N . LYS B 1 42 ? 5.164 -13.516 -11.172 1 96.12 42 LYS B N 1
ATOM 1066 C CA . LYS B 1 42 ? 4.98 -12.398 -12.094 1 96.12 42 LYS B CA 1
ATOM 1067 C C . LYS B 1 42 ? 5.441 -12.758 -13.5 1 96.12 42 LYS B C 1
ATOM 1069 O O . LYS B 1 42 ? 6.574 -13.211 -13.688 1 96.12 42 LYS B O 1
ATOM 1074 N N . TYR B 1 43 ? 4.508 -12.641 -14.414 1 94.25 43 TYR B N 1
ATOM 1075 C CA . TYR B 1 43 ? 4.82 -12.984 -15.797 1 94.25 43 TYR B CA 1
ATOM 1076 C C . TYR B 1 43 ? 5.352 -11.773 -16.547 1 94.25 43 TYR B C 1
ATOM 1078 O O . TYR B 1 43 ? 4.773 -10.688 -16.484 1 94.25 43 TYR B O 1
ATOM 1086 N N . LEU B 1 44 ? 6.496 -11.891 -17.25 1 90.31 44 LEU B N 1
ATOM 1087 C CA . LEU B 1 44 ? 7.168 -10.883 -18.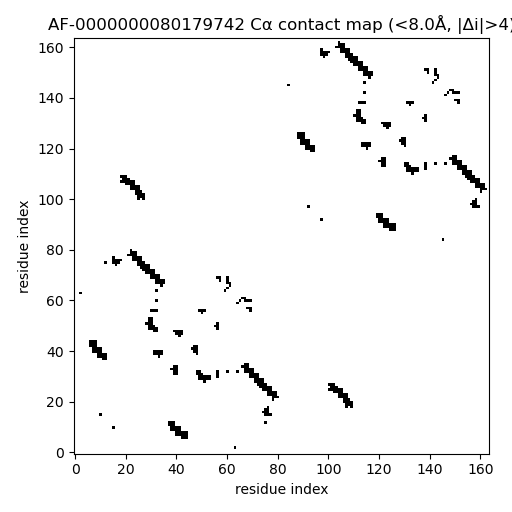047 1 90.31 44 LEU B CA 1
ATOM 1088 C C . LEU B 1 44 ? 7.48 -9.641 -17.219 1 90.31 44 LEU B C 1
ATOM 1090 O O . LEU B 1 44 ? 7.559 -8.539 -17.766 1 90.31 44 LEU B O 1
ATOM 1094 N N 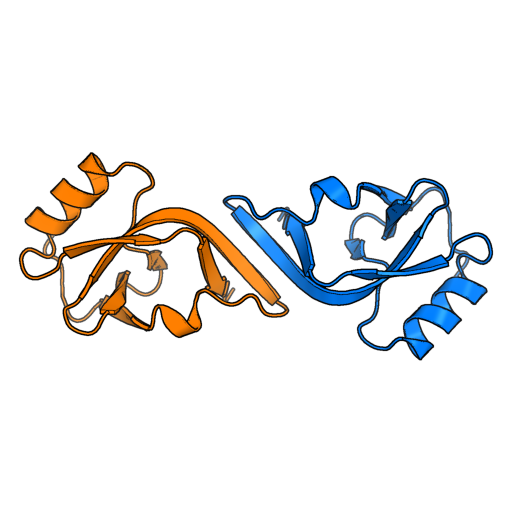. ASP B 1 45 ? 7.461 -9.734 -15.914 1 85.5 45 ASP B N 1
ATOM 1095 C CA . ASP B 1 45 ? 7.742 -8.664 -14.969 1 85.5 45 ASP B CA 1
ATOM 1096 C C . ASP B 1 45 ? 6.68 -7.566 -15.047 1 85.5 45 ASP B C 1
ATOM 1098 O O . ASP B 1 45 ? 6.977 -6.391 -14.82 1 85.5 45 ASP B O 1
ATOM 1102 N N . ARG B 1 46 ? 5.504 -8 -15.469 1 87.81 46 ARG B N 1
ATOM 1103 C CA . ARG B 1 46 ? 4.461 -7.004 -15.672 1 87.81 46 ARG B CA 1
ATOM 1104 C C . ARG B 1 46 ? 3.146 -7.445 -15.039 1 87.81 46 ARG B C 1
ATOM 1106 O O . ARG B 1 46 ? 2.43 -6.633 -14.445 1 87.81 46 ARG B O 1
ATOM 1113 N N . THR B 1 47 ? 3.006 -8.758 -15.125 1 93.75 47 THR B N 1
ATOM 1114 C CA . THR B 1 47 ? 1.666 -9.203 -14.758 1 93.75 47 THR B CA 1
ATOM 1115 C C . THR B 1 47 ? 1.723 -10.172 -13.578 1 93.75 47 THR B C 1
ATOM 1117 O O . THR B 1 47 ? 2.23 -11.289 -13.711 1 93.75 47 THR B O 1
ATOM 1120 N N . TRP B 1 48 ? 1.234 -9.703 -12.477 1 96.62 48 TRP B N 1
ATOM 1121 C CA . TRP B 1 48 ? 1.067 -10.609 -11.344 1 96.62 48 TRP B CA 1
ATOM 1122 C C . TRP B 1 48 ? 0.058 -11.703 -11.672 1 96.62 48 TRP B C 1
ATOM 1124 O O . TRP B 1 48 ? -0.987 -11.438 -12.266 1 96.62 48 TRP B O 1
ATOM 1134 N N . GLN B 1 49 ? 0.379 -12.938 -11.266 1 97.12 49 GLN B N 1
ATOM 1135 C CA . GLN B 1 49 ? -0.489 -14.078 -11.547 1 97.12 49 GLN B CA 1
ATOM 1136 C C . GLN B 1 49 ? -1.484 -14.297 -10.406 1 97.12 49 GLN B C 1
ATOM 1138 O O . GLN B 1 49 ? -1.262 -15.141 -9.539 1 97.12 49 GLN B O 1
ATOM 1143 N N . CYS B 1 50 ? -2.521 -13.547 -10.406 1 98.5 50 CYS B N 1
ATOM 1144 C CA . CYS B 1 50 ? -3.549 -13.586 -9.367 1 98.5 50 CYS B CA 1
ATOM 1145 C C . CYS B 1 50 ? -4.879 -13.07 -9.906 1 98.5 50 CYS B C 1
ATOM 1147 O O . CYS B 1 50 ? -4.949 -12.562 -11.023 1 98.5 50 CYS B O 1
ATOM 1149 N N . ASN B 1 51 ? -5.949 -13.344 -9.172 1 98.5 51 ASN B N 1
ATOM 1150 C CA . ASN B 1 51 ? -7.301 -12.859 -9.438 1 98.5 51 ASN B CA 1
ATOM 1151 C C . ASN B 1 51 ? -8.109 -12.734 -8.148 1 98.5 51 ASN B C 1
ATOM 1153 O O . ASN B 1 51 ? -7.906 -13.5 -7.203 1 98.5 51 ASN B O 1
ATOM 1157 N N . SER B 1 52 ? -8.961 -11.758 -8.188 1 98.06 52 SER B N 1
ATOM 1158 C CA . SER B 1 52 ? -9.82 -11.625 -7.012 1 98.06 52 SER B CA 1
ATOM 1159 C C . SER B 1 52 ? -10.898 -12.703 -6.992 1 98.06 52 SER B C 1
ATOM 1161 O O . SER B 1 52 ? -11.484 -12.977 -5.941 1 98.06 52 SER B O 1
ATOM 1163 N N . ASN B 1 53 ? -11.156 -13.281 -8.141 1 98.44 53 ASN B N 1
ATOM 1164 C CA . ASN B 1 53 ? -12.125 -14.367 -8.266 1 98.44 53 ASN B CA 1
ATOM 1165 C C . ASN B 1 53 ? -11.453 -15.734 -8.141 1 98.44 53 ASN B C 1
ATOM 1167 O O . ASN B 1 53 ? -10.609 -16.094 -8.969 1 98.44 53 ASN B O 1
ATOM 1171 N N . LYS B 1 54 ? -11.875 -16.5 -7.199 1 98.56 54 LYS B N 1
ATOM 1172 C CA . LYS B 1 54 ? -11.242 -17.781 -6.902 1 98.56 54 LYS B CA 1
ATOM 1173 C C . LYS B 1 54 ? -11.32 -18.719 -8.102 1 98.56 54 LYS B C 1
ATOM 1175 O O . LYS B 1 54 ? -10.328 -19.359 -8.453 1 98.56 54 LYS B O 1
ATOM 1180 N N . GLU B 1 55 ? -12.477 -18.781 -8.664 1 98.56 55 GLU B N 1
ATOM 1181 C CA . GLU B 1 55 ? -12.688 -19.75 -9.75 1 98.56 55 GLU B CA 1
ATOM 1182 C C . GLU B 1 55 ? -11.852 -19.391 -10.977 1 98.56 55 GLU B C 1
ATOM 1184 O O . GLU B 1 55 ? -11.266 -20.266 -11.609 1 98.56 55 GLU B O 1
ATOM 1189 N N . LEU B 1 56 ? -11.766 -18.094 -11.219 1 98.62 56 LEU B N 1
ATOM 1190 C CA . LEU B 1 56 ? -10.945 -17.656 -12.344 1 98.62 56 LEU B CA 1
ATOM 1191 C C . LEU B 1 56 ? -9.469 -17.922 -12.07 1 98.62 56 LEU B C 1
ATOM 1193 O O . LEU B 1 56 ? -8.75 -18.375 -12.961 1 98.62 56 LEU B O 1
ATOM 1197 N N . ALA B 1 57 ? -9.07 -17.703 -10.844 1 98.69 57 ALA B N 1
ATOM 1198 C CA . ALA B 1 57 ? -7.688 -18 -10.477 1 98.69 57 ALA B CA 1
ATOM 1199 C C . ALA B 1 57 ? -7.395 -19.5 -10.617 1 98.69 57 ALA B C 1
ATOM 1201 O O . ALA B 1 57 ? -6.355 -19.875 -11.164 1 98.69 57 ALA B O 1
ATOM 1202 N N . ARG B 1 58 ? -8.297 -20.281 -10.156 1 98.5 58 ARG B N 1
ATOM 1203 C CA . ARG B 1 58 ? -8.125 -21.734 -10.188 1 98.5 58 ARG B CA 1
ATOM 1204 C C . ARG B 1 58 ? -8.031 -22.25 -11.617 1 98.5 58 ARG B C 1
ATOM 1206 O O . ARG B 1 58 ? -7.137 -23.031 -11.953 1 98.5 58 ARG B O 1
ATOM 1213 N N . ARG B 1 59 ? -8.922 -21.875 -12.469 1 98.44 59 ARG B N 1
ATOM 1214 C CA . ARG B 1 59 ? -8.922 -22.312 -13.859 1 98.44 59 ARG B CA 1
ATOM 1215 C C . ARG B 1 59 ? -7.629 -21.906 -14.562 1 98.44 59 ARG B C 1
ATOM 1217 O O . ARG B 1 59 ? -7.055 -22.688 -15.32 1 98.44 59 ARG B O 1
ATOM 1224 N N . PHE B 1 60 ? -7.285 -20.688 -14.32 1 97.69 60 PHE B N 1
ATOM 1225 C CA . PHE B 1 60 ? -6.043 -20.172 -14.898 1 97.69 60 PHE B CA 1
ATOM 1226 C C . PHE B 1 60 ? -4.852 -21 -14.43 1 97.69 60 PHE B C 1
ATOM 1228 O O . PHE B 1 60 ? -4.051 -21.469 -15.242 1 97.69 60 PHE B O 1
ATOM 1235 N N . GLN B 1 61 ? -4.734 -21.188 -13.102 1 97.56 61 GLN B N 1
ATOM 1236 C CA . GLN B 1 61 ? -3.652 -21.969 -12.516 1 97.56 61 GLN B CA 1
ATOM 1237 C C . GLN B 1 61 ? -3.607 -23.375 -13.109 1 97.56 61 GLN B C 1
ATOM 1239 O O . GLN B 1 61 ? -2.545 -23.844 -13.508 1 97.56 61 GLN B O 1
ATOM 1244 N N . GLU B 1 62 ? -4.715 -24.078 -13.234 1 97.69 62 GLU B N 1
ATOM 1245 C CA . GLU B 1 62 ? -4.773 -25.438 -13.742 1 97.69 62 GLU B CA 1
ATOM 1246 C C . GLU B 1 62 ? -4.312 -25.5 -15.195 1 97.69 62 GLU B C 1
ATOM 1248 O O . GLU B 1 62 ? -3.645 -26.453 -15.602 1 97.69 62 GLU B O 1
ATOM 1253 N N . LYS B 1 63 ? -4.645 -24.469 -15.891 1 96.12 63 LYS B N 1
ATOM 1254 C CA . LYS B 1 63 ? -4.336 -24.453 -17.312 1 96.12 63 LYS B CA 1
ATOM 1255 C C . LYS B 1 63 ? -2.875 -24.078 -17.5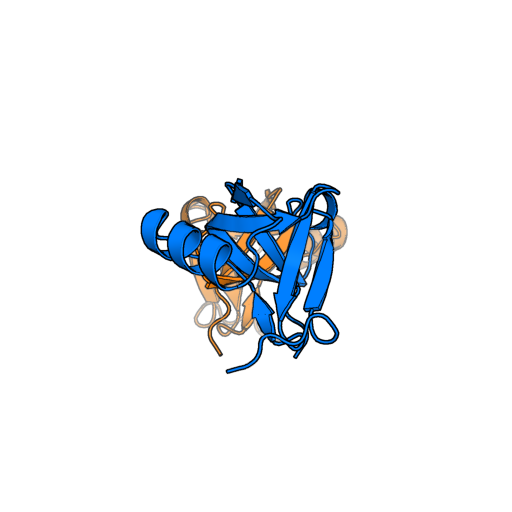62 1 96.12 63 LYS B C 1
ATOM 1257 O O . LYS B 1 63 ? -2.207 -24.672 -18.406 1 96.12 63 LYS B O 1
ATOM 1262 N N . VAL B 1 64 ? -2.398 -23.156 -16.828 1 94.94 64 VAL B N 1
ATOM 1263 C CA . VAL B 1 64 ? -1.11 -22.547 -17.156 1 94.94 64 VAL B CA 1
ATOM 1264 C C . VAL B 1 64 ? -0.022 -23.125 -16.266 1 94.94 64 VAL B C 1
ATOM 1266 O O . VAL B 1 64 ? 1.108 -23.344 -16.703 1 94.94 64 VAL B O 1
ATOM 1269 N N . TYR B 1 65 ? -0.384 -23.375 -14.961 1 95.19 65 TYR B N 1
ATOM 1270 C CA . TYR B 1 65 ? 0.553 -23.875 -13.961 1 95.19 65 TYR B CA 1
ATOM 1271 C C . TYR B 1 65 ? -0.013 -25.094 -13.25 1 95.19 65 TYR B C 1
ATOM 1273 O O . TYR B 1 65 ? -0.171 -25.094 -12.023 1 95.19 65 TYR B O 1
ATOM 1281 N N . PRO B 1 66 ? -0.133 -26.156 -13.953 1 95.44 66 PRO B N 1
ATOM 1282 C CA . PRO B 1 66 ? -0.84 -27.297 -13.375 1 95.44 66 PRO B CA 1
ATOM 1283 C C . PRO B 1 66 ? -0.136 -27.875 -12.148 1 95.44 66 PRO B C 1
ATOM 1285 O O . PRO B 1 66 ? -0.773 -28.5 -11.305 1 95.44 66 PRO B O 1
ATOM 1288 N N . GLU B 1 67 ? 1.129 -27.625 -11.938 1 95.19 67 GLU B N 1
ATOM 1289 C CA . GLU B 1 67 ? 1.891 -28.203 -10.828 1 95.19 67 GLU B CA 1
ATOM 1290 C C . GLU B 1 67 ? 1.846 -27.297 -9.602 1 95.19 67 GLU B C 1
ATOM 1292 O O . GLU B 1 67 ? 2.348 -27.656 -8.539 1 95.19 67 GLU B O 1
ATOM 1297 N N . TYR B 1 68 ? 1.245 -26.141 -9.797 1 97 68 TYR B N 1
ATOM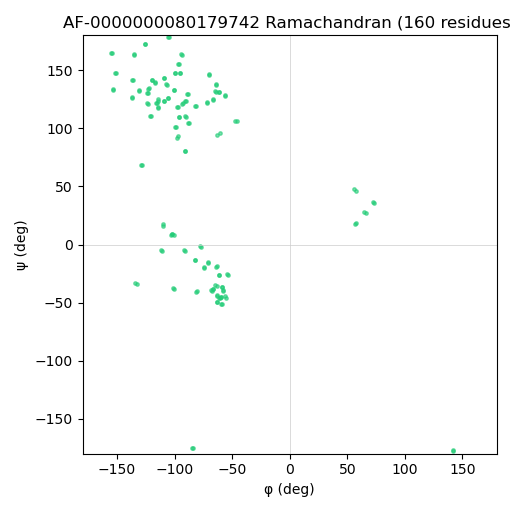 1298 C CA . TYR B 1 68 ? 1.208 -25.172 -8.703 1 97 68 TYR B CA 1
ATOM 1299 C C . TYR B 1 68 ? -0.174 -25.125 -8.062 1 97 68 TYR B C 1
ATOM 1301 O O . TYR B 1 68 ? -1.061 -25.906 -8.43 1 97 68 TYR B O 1
ATOM 1309 N N . SER B 1 69 ? -0.334 -24.297 -7.039 1 98.12 69 SER B N 1
ATOM 1310 C CA . SER B 1 69 ? -1.595 -24.156 -6.316 1 98.12 69 SER B CA 1
ATOM 1311 C C . SER B 1 69 ? -2.055 -22.703 -6.266 1 98.12 69 SER B C 1
ATOM 1313 O O . SER B 1 69 ? -1.358 -21.812 -6.75 1 98.12 69 SER B O 1
ATOM 1315 N N . ILE B 1 70 ? -3.293 -22.484 -5.754 1 98.5 70 ILE B N 1
ATOM 1316 C CA . ILE B 1 70 ? -3.771 -21.125 -5.488 1 98.5 70 ILE B CA 1
ATOM 1317 C C . ILE B 1 70 ? -3.848 -20.891 -3.982 1 98.5 70 ILE B C 1
ATOM 1319 O O . ILE B 1 70 ? -4.184 -21.797 -3.221 1 98.5 70 ILE B O 1
ATOM 1323 N N . LYS B 1 71 ? -3.543 -19.75 -3.576 1 98.69 71 LYS B N 1
ATOM 1324 C CA . LYS B 1 71 ? -3.598 -19.344 -2.18 1 98.69 71 LYS B CA 1
ATOM 1325 C C . LYS B 1 71 ? -4.207 -17.938 -2.045 1 98.69 71 LYS B C 1
ATOM 1327 O O . LYS B 1 71 ? -3.848 -17.031 -2.791 1 98.69 71 LYS B O 1
ATOM 1332 N N . LYS B 1 72 ? -5.191 -17.875 -1.234 1 98.75 72 LYS B N 1
ATOM 1333 C CA . LYS B 1 72 ? -5.672 -16.531 -0.893 1 98.75 72 LYS B CA 1
ATOM 1334 C C . LYS B 1 72 ? -4.68 -15.812 0.015 1 98.75 72 LYS B C 1
ATOM 1336 O O . LYS B 1 72 ? -4.297 -16.328 1.063 1 98.75 72 LYS B O 1
ATOM 1341 N N . ILE B 1 73 ? -4.219 -14.703 -0.381 1 98.56 73 ILE B N 1
ATOM 1342 C CA . ILE B 1 73 ? -3.346 -13.883 0.446 1 98.56 73 ILE B CA 1
ATOM 1343 C C . ILE B 1 73 ? -4.039 -12.562 0.771 1 98.56 73 ILE B C 1
ATOM 1345 O O . ILE B 1 73 ? -4.445 -11.828 -0.133 1 98.56 73 ILE B O 1
ATOM 1349 N N . PRO B 1 74 ? -4.227 -12.258 2.018 1 98.25 74 PRO B N 1
ATOM 1350 C CA . PRO B 1 74 ? -5.051 -11.117 2.438 1 98.25 74 PRO B CA 1
ATOM 1351 C C . PRO B 1 74 ? -4.543 -9.789 1.879 1 98.25 74 PRO B C 1
ATOM 1353 O O . PRO B 1 74 ? -5.34 -8.906 1.557 1 98.25 74 PRO B O 1
ATOM 1356 N N . ILE B 1 75 ? -3.24 -9.672 1.809 1 98.56 75 ILE B N 1
ATOM 1357 C CA . ILE B 1 75 ? -2.693 -8.414 1.304 1 98.56 75 ILE B CA 1
ATOM 1358 C C . ILE B 1 75 ? -1.319 -8.664 0.683 1 98.56 75 ILE B C 1
ATOM 1360 O O . ILE B 1 75 ? -0.516 -9.43 1.225 1 98.56 75 ILE B O 1
ATOM 1364 N N . ILE B 1 76 ? -1.067 -8.117 -0.488 1 98.62 76 ILE B N 1
ATOM 1365 C CA . ILE B 1 76 ? 0.249 -8.078 -1.117 1 98.62 76 ILE B CA 1
ATOM 1366 C C . ILE B 1 76 ? 0.621 -6.633 -1.441 1 98.62 76 ILE B C 1
ATOM 1368 O O . ILE B 1 76 ? -0.194 -5.883 -1.986 1 98.62 76 ILE B O 1
ATOM 1372 N N . TYR B 1 77 ? 1.823 -6.246 -1.047 1 97.94 77 TYR B N 1
ATOM 1373 C CA . TYR B 1 77 ? 2.436 -4.984 -1.445 1 97.94 77 TYR B CA 1
ATOM 1374 C C . TYR B 1 77 ? 3.428 -5.195 -2.582 1 97.94 77 TYR B C 1
ATOM 1376 O O . TYR B 1 77 ? 4.566 -5.613 -2.352 1 97.94 77 TYR B O 1
ATOM 1384 N N . ALA B 1 78 ? 3 -4.875 -3.775 1 96.56 78 ALA B N 1
ATOM 1385 C CA . ALA B 1 78 ? 3.867 -5.012 -4.941 1 96.56 78 ALA B CA 1
ATOM 1386 C C . ALA B 1 78 ? 4.547 -3.688 -5.277 1 96.56 78 ALA B C 1
ATOM 1388 O O . ALA B 1 78 ? 3.9 -2.758 -5.766 1 96.56 78 ALA B O 1
ATOM 1389 N N . GLU B 1 79 ? 5.863 -3.652 -5.035 1 93.06 79 GLU B N 1
ATOM 1390 C CA . GLU B 1 79 ? 6.578 -2.408 -5.305 1 93.06 79 GLU B CA 1
ATOM 1391 C C . GLU B 1 79 ? 6.387 -1.962 -6.75 1 93.06 79 GLU B C 1
ATOM 1393 O O . GLU B 1 79 ? 6.5 -2.77 -7.676 1 93.06 79 GLU B O 1
ATOM 1398 N N . TRP B 1 80 ? 5.961 -0.674 -6.828 1 88.38 80 TRP B N 1
ATOM 1399 C CA . TRP B 1 80 ? 5.781 -0.099 -8.156 1 88.38 80 TRP B CA 1
ATOM 1400 C C . TRP B 1 80 ? 7.082 0.512 -8.664 1 88.38 80 TRP B C 1
ATOM 1402 O O . TRP B 1 80 ? 7.648 1.405 -8.031 1 88.38 80 TRP B O 1
ATOM 1412 N N . LYS B 1 81 ? 7.727 -0.174 -9.586 1 75.62 81 LYS B N 1
ATOM 1413 C CA . LYS B 1 81 ? 8.953 0.338 -10.188 1 75.62 81 LYS B CA 1
ATOM 1414 C C . LYS B 1 81 ? 8.672 1.02 -11.523 1 75.62 81 LYS B C 1
ATOM 1416 O O . LYS B 1 81 ? 8.031 0.437 -12.398 1 75.62 81 LYS B O 1
ATOM 1421 N N . ASN B 1 82 ? 8.453 2.4 -11.602 1 56.25 82 ASN B N 1
ATOM 1422 C CA . ASN B 1 82 ? 8.289 3.082 -12.883 1 56.25 82 ASN B CA 1
ATOM 1423 C C . ASN B 1 82 ? 9.516 2.91 -13.773 1 56.25 82 ASN B C 1
ATOM 1425 O O . ASN B 1 82 ? 10.641 2.816 -13.273 1 56.25 82 ASN B O 1
#

Organism: NCBI:txid1837876

Secondary structure (DSSP, 8-state):
----GGGEEEEEHHHHSS--SEEEEEEEEEEEEE-TTSEEEEETTTEE-EESSHHHHHHHHHHH-TTSEEEEEEEEEEE---/----GGGEEEEEHHHHSS--SEEEEEEEEEEEEE-TTSEEEEETTTEE-EESSHHHHHHHHHHH-TTSEEEEEEEEEEE---

Radius of gyration: 20.02 Å; Cα contacts (8 Å, |Δi|>4): 325; chains: 2; bounding box: 24×61×42 Å